Protein AF-A0A7W7RW62-F1 (afdb_monomer_lite)

Foldseek 3Di:
DDDDDPPDDDPDDPVVVLVVCLQADPVLDAPVRLVVVLVVLCVVPVPVSVVDDRDNSNHVPPDHHDYDQAEADPDADEQEAEDAADPCHNVNSVVVCVRHNHAYAYADDHDDPQQCVDPVSVVQVVCCVVPVDHDNYDPGDDDDDD

Organism: NCBI:txid47479

Secondary structure (DSSP, 8-state):
-PPPPTTPPPS--HHHHHHHHHHH-TT---HHHHHHHHHHHHHH-HHHHHHSPP--TT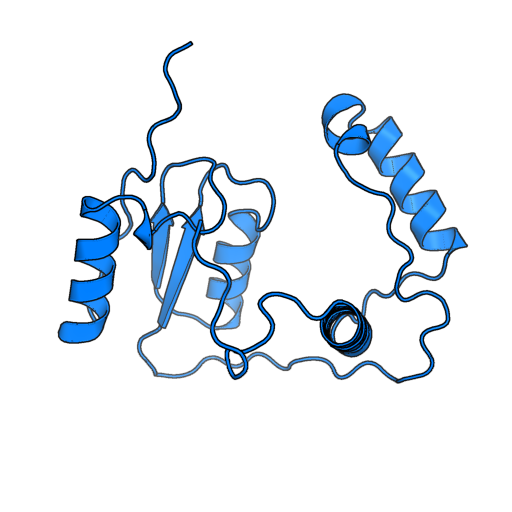TT--SPP--------SS--EEEEESS-SSS-HHHHHHHHHHH--EEEEE-SS-TT-TTTSHHHHHHHHHHHHHS---SEE--SPPPP-

pLDDT: mean 89.99, std 7.13, range [57.28, 97.75]

Radius of gyration: 18.91 Å; chains: 1; bounding box: 39×41×48 Å

InterPro domains:
  IPR013595 Peptidase S33 tripeptidyl aminopeptidase-like, C-terminal [PF08386] (55-136)

Sequence (146 aa):
MKPPPPDAPERFNATTGQAVFCNEDPSRLGFSAAWATYQRRLERNPVTGRASRFSAQCAGWPLPVQEIRLHRTGGSLVLSGHRYESISLYAWTTQMRSAVGGTVFTVNDDMHGSVLREPSCAAKLVSYFTTGRIDRGCDGVPVPES

Structure (mmCIF, N/CA/C/O backbone):
data_AF-A0A7W7RW62-F1
#
_entry.id   AF-A0A7W7RW62-F1
#
loop_
_atom_site.group_PDB
_atom_site.id
_atom_site.type_symbol
_atom_site.label_atom_id
_atom_site.label_alt_id
_atom_site.label_comp_id
_atom_site.label_asym_id
_atom_site.label_entity_id
_atom_site.label_seq_id
_atom_site.pdbx_PDB_ins_code
_atom_site.Cartn_x
_atom_site.Cartn_y
_atom_site.Cartn_z
_atom_site.occupancy
_atom_site.B_iso_or_equiv
_atom_site.auth_seq_id
_atom_site.auth_comp_id
_atom_site.auth_asym_id
_atom_site.auth_atom_id
_atom_site.pdbx_PDB_model_num
ATOM 1 N N . MET A 1 1 ? 9.820 25.021 10.728 1.00 57.28 1 MET A N 1
ATOM 2 C CA . MET A 1 1 ? 9.997 23.600 11.115 1.00 57.28 1 MET A CA 1
ATOM 3 C C . MET A 1 1 ? 11.324 23.473 11.854 1.00 57.28 1 MET A C 1
ATOM 5 O O . MET A 1 1 ? 12.299 24.028 11.369 1.00 57.28 1 MET A O 1
ATOM 9 N N . LYS A 1 2 ? 11.365 22.816 13.020 1.00 67.75 2 LYS A N 1
ATOM 10 C CA . LYS A 1 2 ? 12.616 22.562 13.759 1.00 67.75 2 LYS A CA 1
ATOM 11 C C . LYS A 1 2 ? 13.408 21.453 13.040 1.00 67.75 2 LYS A C 1
ATOM 13 O O . LYS A 1 2 ? 12.769 20.473 12.644 1.00 67.75 2 LYS A O 1
ATOM 18 N N . PRO A 1 3 ? 14.733 21.582 12.839 1.00 77.88 3 PRO A N 1
ATOM 19 C CA . PRO A 1 3 ? 15.531 20.491 12.290 1.00 77.88 3 PRO A CA 1
ATOM 20 C C . PRO A 1 3 ? 15.453 19.263 13.215 1.00 77.88 3 PRO A C 1
ATOM 22 O O . PRO A 1 3 ? 15.327 19.430 14.435 1.00 77.88 3 PRO A O 1
ATOM 25 N N . PRO A 1 4 ? 15.458 18.040 12.657 1.00 79.94 4 PRO A N 1
ATOM 26 C CA . PRO A 1 4 ? 15.420 16.826 13.462 1.00 79.94 4 PRO A CA 1
ATOM 27 C C . PRO A 1 4 ? 16.662 16.721 14.372 1.00 79.94 4 PRO A C 1
ATOM 29 O O . PRO A 1 4 ? 17.710 17.273 14.028 1.00 79.94 4 PRO A O 1
ATOM 32 N N . PRO A 1 5 ? 16.553 16.044 15.532 1.00 89.69 5 PRO A N 1
ATOM 33 C CA . PRO A 1 5 ? 17.700 15.716 16.380 1.00 89.69 5 PRO A CA 1
ATOM 34 C C . PRO A 1 5 ? 18.830 15.015 15.599 1.00 89.69 5 PRO A C 1
ATOM 36 O O . PRO A 1 5 ? 18.520 14.272 14.665 1.00 89.69 5 PRO A O 1
ATOM 39 N N . PRO A 1 6 ? 20.113 15.210 15.964 1.00 84.31 6 PRO A N 1
ATOM 40 C CA . PRO A 1 6 ? 21.250 14.586 15.272 1.00 84.31 6 PRO A CA 1
ATOM 41 C C . PRO A 1 6 ? 21.218 13.050 15.221 1.00 84.31 6 PRO A C 1
ATOM 43 O O . PRO A 1 6 ? 21.807 12.456 14.327 1.00 84.31 6 PRO A O 1
ATOM 46 N N . ASP A 1 7 ? 20.539 12.419 16.175 1.00 87.94 7 ASP A N 1
ATOM 47 C CA . ASP A 1 7 ? 20.365 10.974 16.342 1.00 87.94 7 A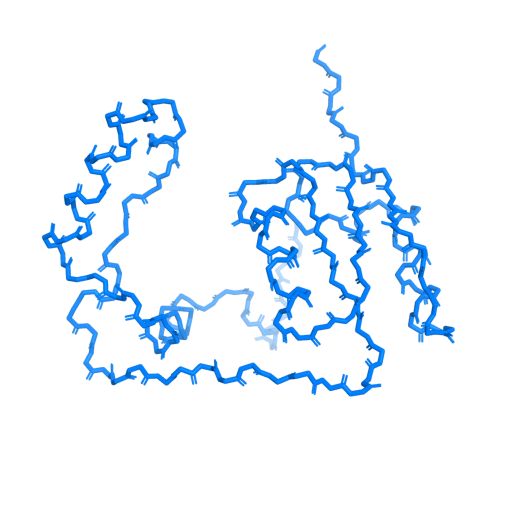SP A CA 1
ATOM 48 C C . ASP A 1 7 ? 18.994 10.469 15.865 1.00 87.94 7 ASP A C 1
ATOM 50 O O . ASP A 1 7 ? 18.660 9.294 16.031 1.00 87.94 7 ASP A O 1
ATOM 54 N N . ALA A 1 8 ? 18.173 11.342 15.276 1.00 85.44 8 ALA A N 1
ATOM 55 C CA . ALA A 1 8 ? 16.886 10.929 14.750 1.00 85.44 8 ALA A CA 1
ATOM 56 C C . ALA A 1 8 ? 17.080 9.951 13.579 1.00 85.44 8 ALA A C 1
ATOM 58 O O . ALA A 1 8 ? 17.911 10.204 12.702 1.00 85.44 8 ALA A O 1
ATOM 59 N N . PRO A 1 9 ? 16.289 8.866 13.510 1.00 82.38 9 PRO A N 1
ATOM 60 C CA . PRO A 1 9 ? 16.358 7.946 12.388 1.00 82.38 9 PRO A CA 1
ATOM 61 C C . PRO A 1 9 ? 16.061 8.674 11.074 1.00 82.38 9 PRO A C 1
ATOM 63 O O . PRO A 1 9 ? 15.217 9.578 11.010 1.00 82.38 9 PRO A O 1
ATOM 66 N N . GLU A 1 10 ? 16.746 8.253 10.012 1.00 84.81 10 GLU A N 1
ATOM 67 C CA . GLU A 1 10 ? 16.480 8.740 8.664 1.00 84.81 10 GLU A CA 1
ATOM 68 C C . GLU A 1 10 ? 15.002 8.530 8.321 1.00 84.81 10 GLU A C 1
ATOM 70 O O . GLU A 1 10 ? 14.466 7.428 8.430 1.00 84.81 10 GLU A O 1
ATOM 75 N N . ARG A 1 11 ? 14.326 9.594 7.874 1.00 80.94 11 ARG A N 1
ATOM 76 C CA . ARG A 1 11 ? 12.921 9.492 7.448 1.00 80.94 11 ARG A CA 1
ATOM 77 C C . ARG A 1 11 ? 12.757 8.687 6.161 1.00 80.94 11 ARG A C 1
ATOM 79 O O . ARG A 1 11 ? 11.684 8.147 5.917 1.00 80.94 11 ARG A O 1
ATOM 86 N N . PHE A 1 12 ? 13.788 8.667 5.321 1.00 84.88 12 PHE A N 1
ATOM 87 C CA . PHE A 1 12 ? 13.787 7.972 4.044 1.00 84.88 12 PHE A CA 1
ATOM 88 C C . PHE A 1 12 ? 15.211 7.586 3.654 1.00 84.88 12 PHE A C 1
ATOM 90 O O . PHE A 1 12 ? 16.081 8.451 3.580 1.00 84.88 12 PHE A O 1
ATOM 97 N N . ASN A 1 13 ? 15.415 6.306 3.347 1.00 89.44 13 ASN A N 1
ATOM 98 C CA . ASN A 1 13 ? 16.671 5.779 2.831 1.00 89.44 13 ASN A CA 1
ATOM 99 C C . ASN A 1 13 ? 16.416 5.143 1.459 1.00 89.44 13 ASN A C 1
ATOM 101 O O . ASN A 1 13 ? 15.865 4.044 1.359 1.00 89.44 13 ASN A O 1
ATOM 105 N N . ALA A 1 14 ? 16.788 5.861 0.397 1.00 89.06 14 ALA A N 1
ATOM 106 C CA . ALA A 1 14 ? 16.531 5.443 -0.981 1.00 89.06 14 ALA A CA 1
ATOM 107 C C . ALA A 1 14 ? 17.208 4.105 -1.320 1.00 89.06 14 ALA A C 1
ATOM 109 O O . ALA A 1 14 ? 16.610 3.265 -1.990 1.00 89.06 14 ALA A O 1
ATOM 110 N N . THR A 1 15 ? 18.429 3.901 -0.821 1.00 90.62 15 THR A N 1
ATOM 111 C CA . THR A 1 15 ? 19.224 2.691 -1.055 1.00 90.62 15 THR A CA 1
ATOM 112 C C . THR A 1 15 ? 18.548 1.470 -0.447 1.00 90.62 15 THR A C 1
ATOM 114 O O . THR A 1 15 ? 18.332 0.476 -1.139 1.00 90.62 15 THR A O 1
ATOM 117 N N . THR A 1 16 ? 18.149 1.554 0.824 1.00 91.44 16 THR A N 1
ATOM 118 C CA . THR A 1 16 ? 17.412 0.479 1.498 1.00 91.44 16 THR A CA 1
ATOM 119 C C . THR A 1 16 ? 16.070 0.230 0.819 1.00 91.44 16 THR A C 1
ATOM 121 O O . THR A 1 16 ? 15.718 -0.920 0.576 1.00 91.44 16 THR A O 1
ATOM 124 N N . GLY A 1 17 ? 15.343 1.290 0.448 1.00 91.19 17 GLY A N 1
ATOM 125 C CA . GLY A 1 17 ? 14.065 1.169 -0.255 1.00 91.19 17 GLY A CA 1
ATOM 126 C C . GLY A 1 17 ? 14.185 0.422 -1.586 1.00 91.19 17 GLY A C 1
ATOM 127 O O . GLY A 1 17 ? 13.408 -0.495 -1.843 1.00 91.19 17 GLY A O 1
ATOM 128 N N . GLN A 1 18 ? 15.185 0.760 -2.408 1.00 92.06 18 GLN A N 1
ATOM 129 C CA . GLN A 1 18 ? 15.454 0.046 -3.659 1.00 92.06 18 GLN A CA 1
ATOM 130 C C . GLN A 1 18 ? 15.846 -1.410 -3.395 1.00 92.06 18 GLN A C 1
ATOM 132 O O . GLN A 1 18 ? 15.327 -2.305 -4.058 1.00 92.06 18 GLN A O 1
ATOM 137 N N . ALA A 1 19 ? 16.728 -1.654 -2.423 1.00 92.88 19 ALA A N 1
ATOM 138 C CA . ALA A 1 19 ? 17.187 -2.999 -2.100 1.00 92.88 19 ALA A CA 1
ATOM 139 C C . ALA A 1 19 ? 16.043 -3.914 -1.645 1.00 92.88 19 ALA A C 1
ATOM 141 O O . ALA A 1 19 ? 15.919 -5.019 -2.164 1.00 92.88 19 ALA A O 1
ATOM 142 N N . VAL A 1 20 ? 15.180 -3.448 -0.735 1.00 91.81 20 VAL A N 1
ATOM 143 C CA . VAL A 1 20 ? 13.993 -4.196 -0.284 1.00 91.81 20 VAL A CA 1
ATOM 144 C C . VAL A 1 20 ? 13.064 -4.469 -1.462 1.00 91.81 20 VAL A C 1
ATOM 146 O O . VAL A 1 20 ? 12.740 -5.621 -1.733 1.00 91.81 20 VAL A O 1
ATOM 149 N N . PHE A 1 21 ? 12.720 -3.437 -2.240 1.00 90.88 21 PHE A N 1
ATOM 150 C CA . PHE A 1 21 ? 11.813 -3.593 -3.376 1.00 90.88 21 PHE A CA 1
ATOM 151 C C . PHE A 1 21 ? 12.338 -4.611 -4.402 1.00 90.88 21 PHE A C 1
ATOM 153 O O . PHE A 1 21 ? 11.601 -5.481 -4.859 1.00 90.88 21 PHE A O 1
ATOM 160 N N . CYS A 1 22 ? 13.626 -4.542 -4.746 1.00 92.94 22 CYS A N 1
ATOM 161 C CA . CYS A 1 22 ? 14.228 -5.447 -5.722 1.00 92.94 22 CYS A CA 1
ATOM 162 C C . CYS A 1 22 ? 14.527 -6.847 -5.172 1.00 92.94 22 CYS A C 1
ATOM 164 O O . CYS A 1 22 ? 14.671 -7.783 -5.957 1.00 92.94 22 CYS A O 1
ATOM 166 N N . ASN A 1 23 ? 14.614 -7.020 -3.857 1.00 94.06 23 ASN A N 1
ATOM 167 C CA . ASN A 1 23 ? 14.775 -8.339 -3.258 1.00 94.06 23 ASN A CA 1
ATOM 168 C C . ASN A 1 23 ? 13.431 -9.040 -3.022 1.00 94.06 23 ASN A C 1
ATOM 170 O O . ASN A 1 23 ? 13.431 -10.256 -2.906 1.00 94.06 23 ASN A O 1
ATOM 174 N N . GLU A 1 24 ? 12.299 -8.337 -2.989 1.00 91.44 24 GLU A N 1
ATOM 175 C CA . GLU A 1 24 ? 10.997 -8.942 -2.655 1.00 91.44 24 GLU A CA 1
ATOM 176 C C . GLU A 1 24 ? 10.035 -9.075 -3.847 1.00 91.44 24 GLU A C 1
ATOM 178 O O . GLU A 1 24 ? 9.090 -9.858 -3.773 1.00 91.44 24 GLU A O 1
ATOM 183 N N . ASP A 1 25 ? 10.256 -8.356 -4.954 1.00 87.75 25 ASP A N 1
ATOM 184 C CA . ASP A 1 25 ? 9.372 -8.393 -6.129 1.00 87.75 25 ASP A CA 1
ATOM 185 C C . ASP A 1 25 ? 9.755 -9.517 -7.122 1.00 87.75 25 ASP A C 1
ATOM 187 O O . ASP A 1 25 ? 10.733 -9.383 -7.868 1.00 87.75 25 ASP A O 1
ATOM 191 N N . PRO A 1 26 ? 8.991 -10.622 -7.227 1.00 84.12 26 PRO A N 1
ATOM 192 C CA . PRO A 1 26 ? 9.292 -11.687 -8.186 1.00 84.12 26 PRO A CA 1
ATOM 193 C C . PRO A 1 26 ? 9.031 -11.278 -9.644 1.00 84.12 26 PRO A C 1
ATOM 195 O O . PRO A 1 26 ? 9.545 -11.917 -10.560 1.00 84.12 26 PRO A O 1
ATOM 198 N N . SER A 1 27 ? 8.262 -10.212 -9.890 1.00 81.94 27 SER A N 1
ATOM 199 C CA . SER A 1 27 ? 7.884 -9.777 -11.239 1.00 81.94 27 SER A CA 1
ATOM 200 C C . SER A 1 27 ? 8.969 -8.982 -11.970 1.00 81.94 27 SER A C 1
ATOM 202 O O . SER A 1 27 ? 8.812 -8.747 -13.170 1.00 81.94 27 SER A O 1
ATOM 204 N N . ARG A 1 28 ? 10.045 -8.581 -11.265 1.00 78.19 28 ARG A N 1
ATOM 205 C CA . ARG A 1 28 ? 11.182 -7.753 -11.724 1.00 78.19 28 ARG A CA 1
ATOM 206 C C . ARG A 1 28 ? 11.413 -7.794 -13.229 1.00 78.19 28 ARG A C 1
ATOM 208 O O . ARG A 1 28 ? 12.160 -8.613 -13.766 1.00 78.19 28 ARG A O 1
ATOM 215 N N . LEU A 1 29 ? 10.794 -6.840 -13.910 1.00 80.88 29 LEU A N 1
ATOM 216 C CA . LEU A 1 29 ? 10.942 -6.715 -15.345 1.00 80.88 29 LEU A CA 1
ATOM 217 C C . LEU A 1 29 ? 12.341 -6.184 -15.671 1.00 80.88 29 LEU A C 1
ATOM 219 O O . LEU A 1 29 ? 12.799 -5.191 -15.103 1.00 80.88 29 LEU A O 1
ATOM 223 N N . GLY A 1 30 ? 12.992 -6.805 -16.654 1.00 88.00 30 GLY A N 1
ATOM 224 C CA . GLY A 1 30 ? 14.104 -6.166 -17.351 1.00 88.00 30 GLY A CA 1
ATOM 225 C C . GLY A 1 30 ? 13.636 -4.895 -18.072 1.00 88.00 30 GLY A C 1
ATOM 226 O O . GLY A 1 30 ? 12.444 -4.731 -18.352 1.00 88.00 30 GLY A O 1
ATOM 227 N N . PHE A 1 31 ? 14.578 -4.011 -18.415 1.00 91.12 31 PHE A N 1
ATOM 228 C CA . PHE A 1 31 ? 14.278 -2.693 -18.990 1.00 91.12 31 PHE A CA 1
ATOM 229 C C . PHE A 1 31 ? 13.295 -2.756 -20.171 1.00 91.12 31 PHE A C 1
ATOM 231 O O . PHE A 1 31 ? 12.268 -2.080 -20.150 1.00 91.12 31 PHE A O 1
ATOM 238 N N . SER A 1 32 ? 13.556 -3.607 -21.168 1.00 92.50 32 SER A N 1
ATOM 239 C CA . SER A 1 32 ? 12.722 -3.700 -22.376 1.00 92.50 32 SER A CA 1
ATOM 240 C C . SER A 1 32 ? 11.277 -4.109 -22.068 1.00 92.50 32 SER A C 1
ATOM 242 O O . SER A 1 32 ? 10.334 -3.553 -22.631 1.00 92.50 32 SER A O 1
ATOM 244 N N . ALA A 1 33 ? 11.083 -5.048 -21.138 1.00 91.56 33 ALA A N 1
ATOM 245 C CA . ALA A 1 33 ? 9.753 -5.500 -20.733 1.00 91.56 33 ALA A CA 1
ATOM 246 C C . ALA A 1 33 ? 9.016 -4.439 -19.897 1.00 91.56 33 ALA A C 1
ATOM 248 O O . ALA A 1 33 ? 7.807 -4.240 -20.070 1.00 91.56 33 ALA A O 1
ATOM 249 N N . ALA A 1 34 ? 9.742 -3.725 -19.031 1.00 91.25 34 ALA A N 1
ATOM 250 C CA . ALA A 1 34 ? 9.210 -2.595 -18.278 1.00 91.25 34 ALA A CA 1
ATOM 251 C C . ALA A 1 34 ? 8.760 -1.469 -19.222 1.00 91.25 34 ALA A C 1
ATOM 253 O O . ALA A 1 34 ? 7.647 -0.957 -19.086 1.00 91.25 34 ALA A O 1
ATOM 254 N N . TRP A 1 35 ? 9.584 -1.132 -20.219 1.00 92.56 35 TRP A N 1
ATOM 255 C CA . TRP A 1 35 ? 9.289 -0.085 -21.197 1.00 92.56 35 TRP A CA 1
ATOM 256 C C . TRP A 1 35 ? 8.048 -0.418 -22.027 1.00 92.56 35 TRP A C 1
ATOM 258 O O . TRP A 1 35 ? 7.110 0.375 -22.091 1.00 92.56 35 TRP A O 1
ATOM 268 N N . ALA A 1 36 ? 7.974 -1.639 -22.564 1.00 93.06 36 ALA A N 1
ATOM 269 C CA . ALA A 1 36 ? 6.804 -2.090 -23.313 1.00 93.06 36 ALA A CA 1
ATOM 270 C C . ALA A 1 36 ? 5.524 -2.086 -22.452 1.00 93.06 36 ALA A C 1
ATOM 272 O O . ALA A 1 36 ? 4.438 -1.759 -22.931 1.00 93.06 36 ALA A O 1
ATOM 273 N N . THR A 1 37 ? 5.630 -2.426 -21.162 1.00 89.88 37 THR A N 1
ATOM 274 C CA . THR A 1 37 ? 4.495 -2.370 -20.224 1.00 89.88 37 THR A CA 1
ATOM 275 C C . THR A 1 37 ? 4.041 -0.939 -19.971 1.00 89.88 37 THR A C 1
ATOM 277 O O . THR A 1 37 ? 2.838 -0.677 -19.937 1.00 89.88 37 THR A O 1
ATOM 280 N N . TYR A 1 38 ? 4.983 -0.010 -19.827 1.00 89.81 38 TYR A N 1
ATOM 281 C CA . TYR A 1 38 ? 4.687 1.406 -19.665 1.00 89.81 38 TYR A CA 1
ATOM 282 C C . TYR A 1 38 ? 3.973 1.989 -20.890 1.00 89.81 38 TYR A C 1
ATOM 284 O O . TYR A 1 38 ? 2.917 2.602 -20.733 1.00 89.81 38 TYR A O 1
ATOM 292 N N . GLN A 1 39 ? 4.461 1.710 -22.102 1.00 93.00 39 GLN A N 1
ATOM 293 C CA . GLN A 1 39 ? 3.812 2.154 -23.343 1.00 93.00 39 GLN A CA 1
ATOM 294 C C . GLN A 1 39 ? 2.366 1.643 -23.449 1.00 93.00 39 GLN A C 1
ATOM 296 O O . GLN A 1 39 ? 1.447 2.437 -23.641 1.00 93.00 39 GLN A O 1
ATOM 301 N N . ARG A 1 40 ? 2.127 0.351 -23.180 1.00 91.88 40 ARG A N 1
ATOM 302 C CA . ARG A 1 40 ? 0.760 -0.208 -23.161 1.00 91.88 40 ARG A CA 1
ATOM 303 C C . ARG A 1 40 ? -0.153 0.460 -22.129 1.00 91.88 40 ARG A C 1
ATOM 305 O O . ARG A 1 40 ? -1.358 0.563 -22.352 1.00 91.88 40 ARG A O 1
ATOM 312 N N . ARG A 1 41 ? 0.380 0.883 -20.975 1.00 88.62 41 ARG A N 1
ATOM 313 C CA . ARG A 1 41 ? -0.403 1.604 -19.953 1.00 88.62 41 ARG A CA 1
ATOM 314 C C . ARG A 1 41 ? -0.788 3.001 -20.426 1.00 88.62 41 ARG A C 1
ATOM 316 O O . ARG A 1 41 ? -1.932 3.388 -20.208 1.00 88.62 41 ARG A O 1
ATOM 323 N N . LEU A 1 42 ? 0.130 3.714 -21.082 1.00 91.12 42 LEU A N 1
ATOM 324 C CA . LEU A 1 42 ? -0.141 5.028 -21.671 1.00 91.12 42 LEU A CA 1
ATOM 325 C C . LEU A 1 42 ? -1.232 4.962 -22.743 1.00 91.12 42 LEU A C 1
ATOM 327 O O . LEU A 1 42 ? -2.112 5.815 -22.757 1.00 91.12 42 LEU A O 1
ATOM 331 N N . GLU A 1 43 ? -1.205 3.940 -23.599 1.00 92.62 43 GLU A N 1
ATOM 332 C CA . GLU A 1 43 ? -2.217 3.740 -24.645 1.00 92.62 43 GLU A CA 1
ATOM 333 C C . GLU A 1 43 ? -3.601 3.443 -24.060 1.00 92.62 43 GLU A C 1
ATOM 335 O O . GLU A 1 43 ? -4.599 4.016 -24.486 1.00 92.62 43 GLU A O 1
ATOM 340 N N . ARG A 1 44 ? -3.671 2.557 -23.059 1.00 93.38 44 ARG A N 1
ATOM 341 C CA . ARG A 1 44 ? -4.948 2.129 -22.464 1.00 93.38 44 ARG A CA 1
ATOM 342 C C . ARG A 1 44 ? -5.549 3.159 -21.515 1.00 93.38 44 ARG A C 1
ATOM 344 O O . ARG A 1 44 ? -6.760 3.186 -21.343 1.00 93.38 44 ARG A O 1
ATOM 351 N N . ASN A 1 45 ? -4.709 3.962 -20.868 1.00 89.00 45 ASN A N 1
ATOM 352 C CA . ASN A 1 45 ? -5.123 4.913 -19.845 1.00 89.00 45 ASN A CA 1
ATOM 353 C C . ASN A 1 45 ? -4.362 6.234 -20.028 1.00 89.00 45 ASN A C 1
ATOM 355 O O . ASN A 1 45 ? -3.424 6.511 -19.283 1.00 89.00 45 ASN A O 1
ATOM 359 N N . PRO A 1 46 ? -4.728 7.078 -21.002 1.00 80.81 46 PRO A N 1
ATOM 360 C CA . PRO A 1 46 ? -3.921 8.247 -21.355 1.00 80.81 46 PRO A CA 1
ATOM 361 C C . PRO A 1 46 ? -3.780 9.268 -20.216 1.00 80.81 46 PRO A C 1
ATOM 363 O O . PRO A 1 46 ? -2.743 9.919 -20.110 1.00 80.81 46 PRO A O 1
ATOM 366 N N . VAL A 1 47 ? -4.780 9.384 -19.334 1.00 81.94 47 VAL A N 1
ATOM 367 C CA . VAL A 1 47 ? -4.742 10.299 -18.179 1.00 81.94 47 VAL A CA 1
ATOM 368 C C . VAL A 1 47 ? -3.946 9.689 -17.017 1.00 81.94 47 VAL A C 1
ATOM 370 O O . VAL A 1 47 ? -2.916 10.227 -16.616 1.00 81.94 47 VAL A O 1
ATOM 373 N N . THR A 1 48 ? -4.360 8.530 -16.500 1.00 78.69 48 THR A N 1
ATOM 374 C CA . THR A 1 48 ? -3.730 7.911 -15.315 1.00 78.69 48 THR A CA 1
ATOM 375 C C . THR A 1 48 ? -2.406 7.204 -15.624 1.00 78.69 48 THR A C 1
ATOM 377 O O . THR A 1 48 ? -1.527 7.106 -14.767 1.00 78.69 48 THR A O 1
ATOM 380 N N . GLY A 1 49 ? -2.201 6.766 -16.865 1.00 77.94 49 GLY A N 1
ATOM 381 C CA . GLY A 1 49 ? -0.943 6.198 -17.344 1.00 77.94 49 GLY A CA 1
ATOM 382 C C . GLY A 1 49 ? 0.181 7.231 -17.403 1.00 77.94 49 GLY A C 1
ATOM 383 O O . GLY A 1 49 ? 1.315 6.890 -17.087 1.00 77.94 49 GLY A O 1
ATOM 384 N N . ARG A 1 50 ? -0.122 8.496 -17.738 1.00 75.62 50 ARG A N 1
ATOM 385 C CA . ARG A 1 50 ? 0.852 9.604 -17.681 1.00 75.62 50 ARG A CA 1
ATOM 386 C C . ARG A 1 50 ? 1.195 10.000 -16.247 1.00 75.62 50 ARG A C 1
ATOM 388 O O . ARG A 1 50 ? 2.333 10.367 -15.979 1.00 75.62 50 ARG A O 1
ATOM 395 N N . ALA A 1 51 ? 0.224 9.906 -15.339 1.00 74.44 51 ALA A N 1
ATOM 396 C CA . ALA A 1 51 ? 0.451 10.114 -13.910 1.00 74.44 51 ALA A CA 1
ATOM 397 C C . ALA A 1 51 ? 1.302 8.990 -13.283 1.00 74.44 51 ALA A C 1
ATOM 399 O O . ALA A 1 51 ? 2.010 9.212 -12.301 1.00 74.44 51 ALA A O 1
ATOM 400 N N . SER A 1 52 ? 1.273 7.789 -13.870 1.00 71.94 52 SER A N 1
ATOM 401 C CA . SER A 1 52 ? 2.111 6.664 -13.458 1.00 71.94 52 SER A CA 1
ATOM 402 C C . SER A 1 52 ? 3.550 6.851 -13.944 1.00 71.94 52 SER A C 1
ATOM 404 O O . SER A 1 52 ? 3.802 7.037 -15.134 1.00 71.94 52 SER A O 1
ATOM 406 N N . ARG A 1 53 ? 4.528 6.755 -13.040 1.00 77.94 53 ARG A N 1
ATOM 407 C CA . ARG A 1 53 ? 5.949 6.831 -13.411 1.00 77.94 53 ARG A CA 1
ATOM 408 C C .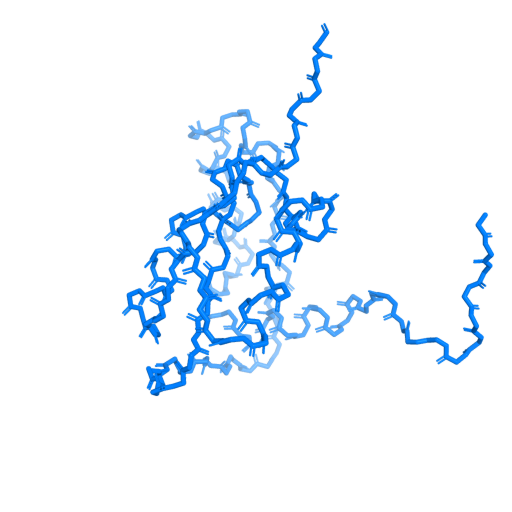 ARG A 1 53 ? 6.403 5.525 -14.067 1.00 77.94 53 ARG A C 1
ATOM 410 O O . ARG A 1 53 ? 6.083 4.439 -13.583 1.00 77.94 53 ARG A O 1
ATOM 417 N N . PHE A 1 54 ? 7.180 5.627 -15.145 1.00 85.94 54 PHE A N 1
ATOM 418 C CA . PHE A 1 54 ? 7.963 4.495 -15.639 1.00 85.94 54 PHE A CA 1
ATOM 419 C C . PHE A 1 54 ? 8.945 4.050 -14.547 1.00 85.94 54 PHE A C 1
ATOM 421 O O . PHE A 1 54 ? 9.612 4.888 -13.941 1.00 85.94 54 PHE A O 1
ATOM 428 N N . SER A 1 55 ? 9.040 2.742 -14.303 1.00 83.75 55 SER A N 1
ATOM 429 C CA . SER A 1 55 ? 10.034 2.173 -13.396 1.00 83.75 55 SER A CA 1
ATOM 430 C C . SER A 1 55 ? 10.661 0.928 -14.008 1.00 83.75 55 SER A C 1
ATOM 432 O O . SER A 1 55 ? 9.964 -0.002 -14.410 1.00 83.75 55 SER A O 1
ATOM 434 N N . ALA A 1 56 ? 11.990 0.930 -14.047 1.00 89.56 56 ALA A N 1
ATOM 435 C CA . ALA A 1 56 ? 12.841 -0.224 -14.317 1.00 89.56 56 ALA A CA 1
ATOM 436 C C . ALA A 1 56 ? 13.941 -0.326 -13.243 1.00 89.56 56 ALA A C 1
ATOM 438 O O . ALA A 1 56 ? 15.047 -0.780 -13.515 1.00 89.56 56 ALA A O 1
ATOM 439 N N . GLN A 1 57 ? 13.648 0.134 -12.019 1.00 88.69 57 GLN A N 1
ATOM 440 C CA . GLN A 1 57 ? 14.637 0.336 -10.949 1.00 88.69 57 GLN A CA 1
ATOM 441 C C . GLN A 1 57 ? 15.366 -0.939 -10.494 1.00 88.69 57 GLN A C 1
ATOM 443 O O . GLN A 1 57 ? 16.416 -0.852 -9.865 1.00 88.69 57 GLN A O 1
ATOM 448 N N . CYS A 1 58 ? 14.820 -2.112 -10.817 1.00 92.19 58 CYS A N 1
ATOM 449 C CA . CYS A 1 58 ? 15.412 -3.409 -10.497 1.00 92.19 58 CYS A CA 1
ATOM 450 C C . CYS A 1 58 ? 16.041 -4.115 -11.705 1.00 92.19 58 CYS A C 1
ATOM 452 O O . CYS A 1 58 ? 16.515 -5.244 -11.573 1.00 92.19 58 CYS A O 1
ATOM 454 N N . ALA A 1 59 ? 16.044 -3.490 -12.887 1.00 91.56 59 ALA A N 1
ATOM 455 C CA . ALA A 1 59 ? 16.695 -4.062 -14.056 1.00 91.56 59 ALA A CA 1
ATOM 456 C C . ALA A 1 59 ? 18.207 -4.173 -13.799 1.00 91.56 59 ALA A C 1
ATOM 458 O O . ALA A 1 59 ? 18.864 -3.182 -13.493 1.00 91.56 59 ALA A O 1
ATOM 459 N N . GLY A 1 60 ? 18.748 -5.388 -13.910 1.00 89.62 60 GLY A N 1
ATOM 460 C CA . GLY A 1 60 ? 20.159 -5.663 -13.621 1.00 89.62 60 GLY A CA 1
ATOM 461 C C . GLY A 1 60 ? 20.500 -5.770 -12.130 1.00 89.62 60 GLY A C 1
ATOM 462 O O . GLY A 1 60 ? 21.679 -5.851 -11.798 1.00 89.62 60 GLY A O 1
ATOM 463 N N . TRP A 1 61 ? 19.505 -5.787 -11.231 1.00 92.50 61 TRP A N 1
ATOM 464 C CA . TRP A 1 61 ? 19.752 -5.991 -9.803 1.00 92.50 61 TRP A CA 1
ATOM 465 C C . TRP A 1 61 ? 20.424 -7.356 -9.559 1.00 92.50 61 TRP A C 1
ATOM 467 O O . TRP A 1 61 ? 19.876 -8.375 -9.988 1.00 92.50 61 TRP A O 1
ATOM 477 N N . PRO A 1 62 ? 21.593 -7.405 -8.891 1.00 91.44 62 PRO A N 1
ATOM 478 C CA . PRO A 1 62 ? 22.441 -8.598 -8.888 1.00 91.44 62 PRO A CA 1
ATOM 479 C C . PRO A 1 62 ? 22.003 -9.664 -7.879 1.00 91.44 62 PRO A C 1
ATOM 481 O O . PRO A 1 62 ? 22.449 -10.806 -7.966 1.00 91.44 62 PRO A O 1
ATOM 484 N N . LEU A 1 63 ? 21.161 -9.305 -6.905 1.00 92.12 63 LEU A N 1
ATOM 485 C CA . LEU A 1 63 ? 20.729 -10.225 -5.858 1.00 92.12 63 LEU A CA 1
ATOM 486 C C . LEU A 1 63 ? 19.463 -11.001 -6.272 1.00 92.12 63 LEU A C 1
ATOM 488 O O . LEU A 1 63 ? 18.600 -10.471 -6.991 1.00 92.12 63 LEU A O 1
ATOM 492 N N . PRO A 1 64 ? 19.333 -12.266 -5.833 1.00 89.81 64 PRO A N 1
ATOM 493 C CA . PRO A 1 64 ? 18.130 -13.052 -6.069 1.00 89.81 64 PRO A CA 1
ATOM 494 C C . PRO A 1 64 ? 16.946 -12.488 -5.277 1.00 89.81 64 PRO A C 1
ATOM 496 O O . PRO A 1 64 ? 17.124 -11.893 -4.215 1.00 89.81 64 PRO A O 1
ATOM 499 N N . VAL A 1 65 ? 15.731 -12.726 -5.778 1.00 92.62 65 VAL A N 1
ATOM 500 C CA . VAL A 1 65 ? 14.517 -12.439 -5.004 1.00 92.62 65 VAL A CA 1
ATOM 501 C C . VAL A 1 65 ? 14.359 -13.452 -3.887 1.00 92.62 65 VAL A C 1
ATOM 503 O O . VAL A 1 65 ? 14.620 -14.642 -4.057 1.00 92.62 65 VAL A O 1
ATOM 506 N N . GLN A 1 66 ? 13.877 -12.950 -2.765 1.00 91.75 66 GLN A N 1
ATOM 507 C CA . GLN A 1 66 ? 13.410 -13.685 -1.614 1.00 91.75 66 GLN A CA 1
ATOM 508 C C . GLN A 1 66 ? 11.899 -13.480 -1.523 1.00 91.75 66 GLN A C 1
ATOM 510 O O . GLN A 1 66 ? 11.419 -12.467 -1.022 1.00 91.75 66 GLN A O 1
ATOM 515 N N . GLU A 1 67 ? 11.136 -14.432 -2.055 1.00 88.44 67 GLU A N 1
ATOM 516 C CA . GLU A 1 67 ? 9.677 -14.341 -2.020 1.00 88.44 67 GLU A CA 1
ATOM 517 C C . GLU A 1 67 ? 9.152 -14.485 -0.590 1.00 88.44 67 GLU A C 1
ATOM 519 O O . GLU A 1 67 ? 9.473 -15.441 0.125 1.00 88.44 67 GLU A O 1
ATOM 524 N N . ILE A 1 68 ? 8.275 -13.562 -0.197 1.00 86.06 68 ILE A N 1
ATOM 525 C CA . ILE A 1 68 ? 7.573 -13.639 1.079 1.00 86.06 68 ILE A CA 1
ATOM 526 C C . ILE A 1 68 ? 6.473 -14.694 0.970 1.00 86.06 68 ILE A C 1
ATOM 528 O O . ILE A 1 68 ? 5.527 -14.567 0.190 1.00 86.06 68 ILE A O 1
ATOM 532 N N . ARG A 1 69 ? 6.560 -15.727 1.809 1.00 88.31 69 ARG A N 1
ATOM 533 C CA . ARG A 1 69 ? 5.484 -16.709 1.962 1.00 88.31 69 ARG A CA 1
ATOM 534 C C . ARG A 1 69 ? 4.492 -16.226 3.006 1.00 88.31 69 ARG A C 1
ATOM 536 O O . ARG A 1 69 ? 4.795 -16.152 4.195 1.00 88.31 69 ARG A O 1
ATOM 543 N N . LEU A 1 70 ? 3.297 -15.891 2.539 1.00 89.31 70 LEU A N 1
ATOM 544 C CA . LEU A 1 70 ? 2.202 -15.462 3.393 1.00 89.31 70 LEU A CA 1
ATOM 545 C C . LEU A 1 70 ? 1.495 -16.676 3.995 1.00 89.31 70 LEU A C 1
ATOM 547 O O . LEU A 1 70 ? 1.160 -17.634 3.299 1.00 89.31 70 LEU A O 1
ATOM 551 N N . HIS A 1 71 ? 1.223 -16.603 5.293 1.00 88.00 71 HIS A N 1
ATOM 552 C CA . HIS A 1 71 ? 0.499 -17.633 6.021 1.00 88.00 71 HIS A CA 1
ATOM 553 C C . HIS A 1 71 ? -0.587 -16.989 6.873 1.00 88.00 71 HIS A C 1
ATOM 555 O O . HIS A 1 71 ? -0.397 -15.911 7.436 1.00 88.00 71 HIS A O 1
ATOM 561 N N . ARG A 1 72 ? -1.731 -17.667 6.980 1.00 91.25 72 ARG A N 1
ATOM 562 C CA . ARG A 1 72 ? -2.768 -17.270 7.929 1.00 91.25 72 ARG A CA 1
ATOM 563 C C . ARG A 1 72 ? -2.275 -17.537 9.339 1.00 91.25 72 ARG A C 1
ATOM 565 O O . ARG A 1 72 ? -1.804 -18.634 9.634 1.00 91.25 72 ARG A O 1
ATOM 572 N N . THR A 1 73 ? -2.434 -16.551 10.205 1.00 80.94 73 THR A N 1
ATOM 573 C CA . THR A 1 73 ? -2.182 -16.700 11.636 1.00 80.94 73 THR A CA 1
ATOM 574 C C . THR A 1 73 ? -3.517 -16.661 12.380 1.00 80.94 73 THR A C 1
ATOM 576 O O . THR A 1 73 ? -4.502 -16.119 11.883 1.00 80.94 73 THR A O 1
ATOM 579 N N . GLY A 1 74 ? -3.579 -17.266 13.568 1.00 82.38 74 GLY A N 1
ATOM 580 C CA . GLY A 1 74 ? -4.765 -17.191 14.435 1.00 82.38 74 GLY A CA 1
ATOM 581 C C . GLY A 1 74 ? -4.882 -15.871 15.207 1.00 82.38 74 GLY A C 1
ATOM 582 O O . GLY A 1 74 ? -5.767 -15.734 16.046 1.00 82.38 74 GLY A O 1
ATOM 583 N N . GLY A 1 75 ? -3.963 -14.928 14.976 1.00 88.56 75 GLY A N 1
ATOM 584 C CA . GLY A 1 75 ? -3.928 -13.646 15.670 1.00 88.56 75 GLY A CA 1
ATOM 585 C C . GLY A 1 75 ? -5.012 -12.689 15.181 1.00 88.56 75 GLY A C 1
ATOM 586 O O . GLY A 1 75 ? -5.482 -12.778 14.046 1.00 88.56 75 GLY A O 1
ATOM 587 N N . SER A 1 76 ? -5.383 -11.738 16.040 1.00 92.69 76 SER A N 1
ATOM 588 C CA . SER A 1 76 ? -6.237 -10.627 15.623 1.00 92.69 76 SER A CA 1
ATOM 589 C C . SER A 1 76 ? -5.484 -9.769 14.601 1.00 92.69 76 SER A C 1
ATOM 591 O O . SER A 1 76 ? -4.387 -9.282 14.883 1.00 92.69 76 SER A O 1
ATOM 593 N N . LEU A 1 77 ? -6.054 -9.624 13.404 1.00 93.62 77 LEU A N 1
ATOM 594 C CA . LEU A 1 77 ? -5.486 -8.866 12.291 1.00 93.62 77 LEU A CA 1
ATOM 595 C C . LEU A 1 77 ? -6.558 -7.967 11.680 1.00 93.62 77 LEU A C 1
ATOM 597 O O . LEU A 1 77 ? -7.639 -8.432 11.305 1.00 93.62 77 LEU A O 1
ATOM 601 N N . VAL A 1 78 ? -6.210 -6.693 11.511 1.00 95.50 78 VAL A N 1
ATOM 602 C CA . VAL A 1 78 ? -7.014 -5.707 10.790 1.00 95.50 78 VAL A CA 1
ATOM 603 C C . VAL A 1 78 ? -6.237 -5.219 9.580 1.00 95.50 78 VAL A C 1
ATOM 605 O O . VAL A 1 78 ? -5.089 -4.796 9.693 1.00 95.50 78 VAL A O 1
ATOM 608 N N . LEU A 1 79 ? -6.883 -5.275 8.420 1.00 95.56 79 LEU A N 1
ATOM 609 C CA . LEU A 1 79 ? -6.369 -4.777 7.154 1.00 95.56 79 LEU A CA 1
ATOM 610 C C . LEU A 1 79 ? -7.112 -3.485 6.811 1.00 95.56 79 LEU A C 1
ATOM 612 O O . LEU A 1 79 ? -8.287 -3.526 6.439 1.00 95.56 79 LEU A O 1
ATOM 616 N N . SER A 1 80 ? -6.438 -2.344 6.960 1.00 95.94 80 SER A N 1
ATOM 617 C CA . SER A 1 80 ? -6.997 -1.045 6.577 1.00 95.94 80 SER A CA 1
ATOM 618 C C . SER A 1 80 ? -6.881 -0.852 5.069 1.00 95.94 80 SER A C 1
ATOM 620 O O . SER A 1 80 ? -5.783 -0.939 4.522 1.00 95.94 80 SER A O 1
ATOM 622 N N . GLY A 1 81 ? -8.003 -0.606 4.398 1.00 96.69 81 GLY A N 1
ATOM 623 C CA . GLY A 1 81 ? -8.041 -0.295 2.971 1.00 96.69 81 GLY A CA 1
ATOM 624 C C . GLY A 1 81 ? -8.774 1.013 2.729 1.00 96.69 81 GLY A C 1
ATOM 625 O O . GLY A 1 81 ? -9.919 1.162 3.159 1.00 96.69 81 GLY A O 1
ATOM 626 N N . HIS A 1 82 ? -8.130 1.933 2.016 1.00 97.31 82 HIS A N 1
ATOM 627 C CA . HIS A 1 82 ? -8.732 3.196 1.595 1.00 97.31 82 HIS A CA 1
ATOM 628 C C . HIS A 1 82 ? -9.491 2.983 0.286 1.00 97.31 82 HIS A C 1
ATOM 630 O O . HIS A 1 82 ? -8.979 2.373 -0.655 1.00 97.31 82 HIS A O 1
ATOM 636 N N . ARG A 1 83 ? -10.756 3.406 0.242 1.00 95.94 83 ARG A N 1
ATOM 637 C CA . ARG A 1 83 ? -11.685 3.00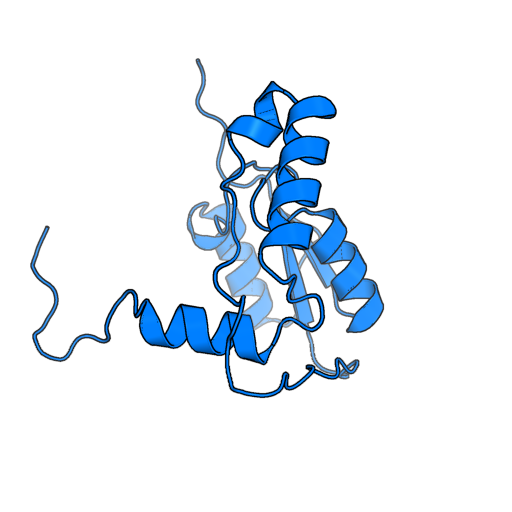9 -0.823 1.00 95.94 83 ARG A CA 1
ATOM 638 C C . ARG A 1 83 ? -11.319 3.599 -2.183 1.00 95.94 83 ARG A C 1
ATOM 640 O O . ARG A 1 83 ? -11.531 2.925 -3.193 1.00 95.94 83 ARG A O 1
ATOM 647 N N . TYR A 1 84 ? -10.786 4.818 -2.205 1.00 94.88 84 TYR A N 1
ATOM 648 C CA . TYR A 1 84 ? -10.543 5.580 -3.431 1.00 94.88 84 TYR A CA 1
ATOM 649 C C . TYR A 1 84 ? -9.074 5.970 -3.634 1.00 94.88 84 TYR A C 1
ATOM 651 O O . TYR A 1 84 ? -8.762 6.700 -4.573 1.00 94.88 84 TYR A O 1
ATOM 659 N N . GLU A 1 85 ? -8.157 5.485 -2.792 1.00 91.44 85 GLU A N 1
ATOM 660 C CA . GLU A 1 85 ? -6.736 5.783 -2.960 1.00 91.44 85 GLU A CA 1
ATOM 661 C C . GLU A 1 85 ? -6.141 5.147 -4.232 1.00 91.44 85 GLU A C 1
ATOM 663 O O . GLU A 1 85 ? -6.633 4.143 -4.755 1.00 91.44 85 GLU A O 1
ATOM 668 N N . SER A 1 86 ? -5.021 5.701 -4.700 1.00 88.31 86 SER A N 1
ATOM 669 C CA . SER A 1 86 ? -4.342 5.246 -5.923 1.00 88.31 86 SER A CA 1
ATOM 670 C C . SER A 1 86 ? -3.016 4.512 -5.692 1.00 88.31 86 SER A C 1
ATOM 672 O O . SER A 1 86 ? -2.453 3.988 -6.654 1.00 88.31 86 SER A O 1
ATOM 674 N N . ILE A 1 87 ? -2.510 4.457 -4.453 1.00 90.00 87 ILE A N 1
ATOM 675 C CA . ILE A 1 87 ? -1.192 3.879 -4.145 1.00 90.00 87 ILE A CA 1
ATOM 676 C C . ILE A 1 87 ? -1.316 2.395 -3.789 1.00 90.00 87 ILE A C 1
ATOM 678 O O . ILE A 1 87 ? -0.699 1.553 -4.440 1.00 90.00 87 ILE A O 1
ATOM 682 N N . SER A 1 88 ? -2.144 2.062 -2.799 1.00 92.44 88 SER A N 1
ATOM 683 C CA . SER A 1 88 ? -2.493 0.690 -2.414 1.00 92.44 88 SER A CA 1
ATOM 684 C C . SER A 1 88 ? -3.967 0.427 -2.685 1.00 92.44 88 SER A C 1
ATOM 686 O O . SER A 1 88 ? -4.822 0.608 -1.826 1.00 92.44 88 SER A O 1
ATOM 688 N N . LEU A 1 89 ? -4.271 -0.003 -3.910 1.00 93.50 89 LEU A N 1
ATOM 689 C CA . LEU A 1 89 ? -5.648 -0.171 -4.373 1.00 93.50 89 LEU A CA 1
ATOM 690 C C . LEU A 1 89 ? -6.478 -1.031 -3.409 1.00 93.50 89 LEU A C 1
ATOM 692 O O . LEU A 1 89 ? -6.044 -2.110 -3.007 1.00 93.50 89 LEU A O 1
ATOM 696 N N . TYR A 1 90 ? -7.721 -0.623 -3.142 1.00 96.19 90 TYR A N 1
ATOM 697 C CA . TYR A 1 90 ? -8.634 -1.336 -2.238 1.00 96.19 90 TYR A CA 1
ATOM 698 C C . TYR A 1 90 ? -8.791 -2.836 -2.566 1.00 96.19 90 TYR A C 1
ATOM 700 O O . TYR A 1 90 ? -8.921 -3.687 -1.681 1.00 96.19 90 TYR A O 1
ATOM 708 N N . ALA A 1 91 ? -8.723 -3.192 -3.853 1.00 97.25 91 ALA A N 1
ATOM 709 C CA . ALA A 1 91 ? -8.738 -4.583 -4.298 1.00 97.25 91 ALA A CA 1
ATOM 710 C C . ALA A 1 91 ? -7.596 -5.411 -3.675 1.00 97.25 91 ALA A C 1
ATOM 712 O O . ALA A 1 91 ? -7.813 -6.560 -3.287 1.00 97.25 91 ALA A O 1
ATOM 713 N N . TRP A 1 92 ? -6.403 -4.836 -3.508 1.00 96.44 92 TRP A N 1
ATOM 714 C CA . TRP A 1 92 ? -5.268 -5.509 -2.873 1.00 96.44 92 TRP A CA 1
ATOM 715 C C . TRP A 1 92 ? -5.525 -5.801 -1.395 1.00 96.44 92 TRP A C 1
ATOM 717 O O . TRP A 1 92 ? -5.166 -6.879 -0.932 1.00 96.44 92 TRP A O 1
ATOM 727 N N . THR A 1 93 ? -6.243 -4.935 -0.673 1.00 97.00 93 THR A N 1
ATOM 728 C CA . THR A 1 93 ? -6.684 -5.217 0.705 1.00 97.00 93 THR A CA 1
ATOM 729 C C . THR A 1 93 ? -7.565 -6.468 0.760 1.00 97.00 93 THR A C 1
ATOM 731 O O . THR A 1 93 ? -7.371 -7.338 1.611 1.00 97.00 93 THR A O 1
ATOM 734 N N . THR A 1 94 ? -8.505 -6.615 -0.180 1.00 95.75 94 THR A N 1
ATOM 735 C CA . THR A 1 94 ? -9.364 -7.811 -0.240 1.00 95.75 94 THR A CA 1
ATOM 736 C C . THR A 1 94 ? -8.605 -9.077 -0.645 1.00 95.75 94 THR A C 1
ATOM 738 O O . THR A 1 94 ? -8.855 -10.143 -0.079 1.00 95.75 94 THR A O 1
ATOM 741 N N . GLN A 1 95 ? -7.638 -8.966 -1.560 1.00 95.56 95 GLN A N 1
ATOM 742 C CA . GLN A 1 95 ? -6.747 -10.069 -1.936 1.00 95.56 95 GLN A CA 1
ATOM 743 C C . GLN A 1 95 ? -5.873 -10.502 -0.753 1.00 95.56 95 GLN A C 1
ATOM 745 O O . GLN A 1 95 ? -5.788 -11.694 -0.459 1.00 95.56 95 GLN A O 1
ATOM 750 N N . MET A 1 96 ? -5.308 -9.543 -0.016 1.00 95.31 96 MET A N 1
ATOM 751 C CA . MET A 1 96 ? -4.521 -9.810 1.184 1.00 95.31 96 MET A CA 1
ATOM 752 C C . MET A 1 96 ? -5.375 -10.496 2.253 1.00 95.31 96 MET A C 1
ATOM 754 O O . MET A 1 96 ? -4.972 -11.530 2.773 1.00 95.31 96 MET A O 1
ATOM 758 N N . ARG A 1 97 ? -6.607 -10.029 2.503 1.00 95.00 97 ARG A N 1
ATOM 759 C CA . ARG A 1 97 ? -7.547 -10.720 3.405 1.00 95.00 97 ARG A CA 1
ATOM 760 C C . ARG A 1 97 ? -7.782 -12.171 2.981 1.00 95.00 97 ARG A C 1
ATOM 762 O O . ARG A 1 97 ? -7.842 -13.060 3.825 1.00 95.00 97 ARG A O 1
ATOM 769 N N . SER A 1 98 ? -7.920 -12.431 1.682 1.00 93.69 98 SER A N 1
ATOM 770 C CA . SER A 1 98 ? -8.059 -13.801 1.176 1.00 93.69 98 SER A CA 1
ATOM 771 C C . SER A 1 98 ? -6.815 -14.649 1.470 1.00 93.69 98 SER A C 1
ATOM 773 O O . SER A 1 98 ? -6.944 -15.808 1.872 1.00 93.69 98 SER A O 1
ATOM 775 N N . ALA A 1 99 ? -5.618 -14.074 1.333 1.00 93.12 99 ALA A N 1
ATOM 776 C CA . ALA A 1 99 ? -4.354 -14.755 1.599 1.00 93.12 99 ALA A CA 1
ATOM 777 C C . ALA A 1 99 ? -4.120 -15.009 3.101 1.00 93.12 99 ALA A C 1
ATOM 779 O O . ALA A 1 99 ? -3.914 -16.154 3.503 1.00 93.12 99 ALA A O 1
ATOM 780 N N . VAL A 1 100 ? -4.204 -13.974 3.945 1.00 94.81 100 VAL A N 1
ATOM 781 C CA . VAL A 1 100 ? -3.766 -14.024 5.356 1.00 94.81 100 VAL A CA 1
ATOM 782 C C . VAL A 1 100 ? -4.898 -14.003 6.386 1.00 94.81 100 VAL A C 1
ATOM 784 O O . VAL A 1 100 ? -4.655 -14.252 7.563 1.00 94.81 100 VAL A O 1
ATOM 787 N N . GLY A 1 101 ? -6.146 -13.798 5.965 1.00 93.88 101 GLY A N 1
ATOM 788 C CA . GLY A 1 101 ? -7.296 -13.679 6.862 1.00 93.88 101 GLY A CA 1
ATOM 789 C C . GLY A 1 101 ? -7.466 -12.269 7.435 1.00 93.88 101 GLY A C 1
ATOM 790 O O . GLY A 1 101 ? -7.074 -11.278 6.821 1.00 93.88 101 GLY A O 1
ATOM 791 N N . GLY A 1 102 ? -8.097 -12.184 8.608 1.00 93.31 102 GLY A N 1
ATOM 792 C CA . GLY A 1 102 ? -8.364 -10.924 9.304 1.00 93.31 102 GLY A CA 1
ATOM 793 C C . GLY A 1 102 ? -9.654 -10.206 8.889 1.00 93.31 102 GLY A C 1
ATOM 794 O O . GLY A 1 102 ? -10.467 -10.690 8.087 1.00 93.31 102 GLY A O 1
ATOM 795 N N . THR A 1 103 ? -9.831 -9.024 9.475 1.00 95.12 103 THR A N 1
ATOM 796 C CA . THR A 1 103 ? -10.974 -8.130 9.261 1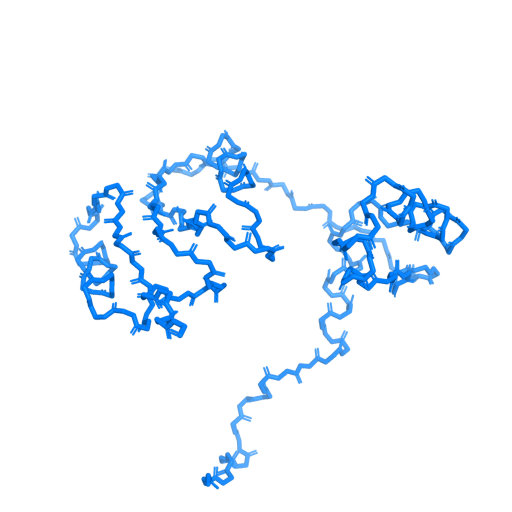.00 95.12 103 THR A CA 1
ATOM 797 C C . THR A 1 103 ? -10.552 -6.954 8.396 1.00 95.12 103 THR A C 1
ATOM 799 O O . THR A 1 103 ? -9.520 -6.336 8.641 1.00 95.12 103 THR A O 1
ATOM 802 N N . VAL A 1 104 ? -11.352 -6.628 7.382 1.00 96.44 104 VAL A N 1
ATOM 803 C CA . VAL A 1 104 ? -11.126 -5.425 6.573 1.00 96.44 104 VAL A CA 1
ATOM 804 C C . VAL A 1 104 ? -11.789 -4.239 7.254 1.00 96.44 104 VAL A C 1
ATOM 806 O O . VAL A 1 104 ? -12.977 -4.297 7.572 1.00 96.44 104 VAL A O 1
ATOM 809 N N . PHE A 1 105 ? -11.003 -3.186 7.455 1.00 97.50 105 PHE A N 1
ATOM 810 C CA . PHE A 1 105 ? -11.445 -1.879 7.917 1.00 97.50 105 PHE A CA 1
ATOM 811 C C . PHE A 1 105 ? -11.398 -0.911 6.734 1.00 97.50 105 PHE A C 1
ATOM 813 O O . PHE A 1 105 ? -10.324 -0.592 6.224 1.00 97.50 105 PHE A O 1
ATOM 820 N N . THR A 1 106 ? -12.564 -0.499 6.249 1.00 97.75 106 THR A N 1
ATOM 821 C CA . THR A 1 106 ? -12.679 0.378 5.083 1.00 97.75 106 THR A CA 1
ATOM 822 C C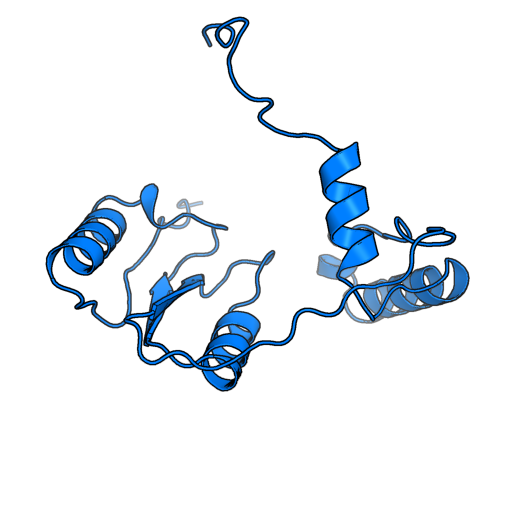 . THR A 1 106 ? -12.648 1.839 5.510 1.00 97.75 106 THR A C 1
ATOM 824 O O . THR A 1 106 ? -13.498 2.274 6.283 1.00 97.75 106 THR A O 1
ATOM 827 N N . VAL A 1 107 ? -11.714 2.610 4.961 1.00 97.38 107 VAL A N 1
ATOM 828 C CA . VAL A 1 107 ? -11.686 4.071 5.091 1.00 97.38 107 VAL A CA 1
ATOM 829 C C . VAL A 1 107 ? -12.265 4.671 3.814 1.00 97.38 107 VAL A C 1
ATOM 831 O O . VAL A 1 107 ? -11.788 4.375 2.718 1.00 97.38 107 VAL A O 1
ATOM 834 N N . ASN A 1 108 ? -13.333 5.456 3.929 1.00 96.62 108 ASN A N 1
ATOM 835 C CA . ASN A 1 108 ? -14.087 5.968 2.783 1.00 96.62 108 ASN A CA 1
ATOM 836 C C . ASN A 1 108 ? -13.518 7.282 2.206 1.00 96.62 108 ASN A C 1
ATOM 838 O O . ASN A 1 108 ? -14.265 8.217 1.938 1.00 96.62 108 ASN A O 1
ATOM 842 N N . ASP A 1 109 ? -12.211 7.325 1.952 1.00 95.50 109 ASP A N 1
ATOM 843 C CA . ASP A 1 109 ? -11.519 8.482 1.372 1.00 95.50 109 ASP A CA 1
ATOM 844 C C . ASP A 1 109 ? -10.581 8.096 0.211 1.00 95.50 109 ASP A C 1
ATOM 846 O O . ASP A 1 109 ? -10.506 6.932 -0.207 1.00 95.50 109 ASP A O 1
ATOM 850 N N . ASP A 1 110 ? -9.897 9.100 -0.339 1.00 93.56 110 ASP A N 1
ATOM 851 C CA . ASP A 1 110 ? -8.930 9.002 -1.437 1.00 93.56 110 ASP A CA 1
ATOM 852 C C . ASP A 1 110 ? -7.466 9.196 -0.987 1.00 93.56 110 ASP A C 1
ATOM 854 O O . ASP A 1 110 ? -6.546 9.240 -1.811 1.00 93.56 110 ASP A O 1
ATOM 858 N N . MET A 1 111 ? -7.222 9.269 0.326 1.00 93.12 111 MET A N 1
ATOM 859 C CA . MET A 1 111 ? -5.911 9.567 0.898 1.00 93.12 111 MET A CA 1
ATOM 860 C C . MET A 1 111 ? -5.151 8.309 1.325 1.00 93.12 111 MET A C 1
ATOM 862 O O . MET A 1 111 ? -5.613 7.523 2.144 1.00 93.12 111 MET A O 1
ATOM 866 N N . HIS A 1 112 ? -3.905 8.172 0.869 1.00 94.19 112 HIS A N 1
ATOM 867 C CA . HIS A 1 112 ? -3.038 7.069 1.287 1.00 94.19 112 HIS A CA 1
ATOM 868 C C . HIS A 1 112 ? -2.642 7.180 2.773 1.00 94.19 112 HIS A C 1
ATOM 870 O O . HIS A 1 112 ? -1.981 8.142 3.183 1.00 94.19 112 HIS A O 1
ATOM 876 N N . GLY A 1 113 ? -3.016 6.178 3.576 1.00 91.38 113 GLY A N 1
ATOM 877 C CA . GLY A 1 113 ? -2.580 6.040 4.970 1.00 91.38 113 GLY A CA 1
ATOM 878 C C . GLY A 1 113 ? -3.129 7.117 5.913 1.00 91.38 113 GLY A C 1
ATOM 879 O O . GLY A 1 113 ? -2.422 7.592 6.805 1.00 91.38 113 GLY A O 1
ATOM 880 N N . SER A 1 114 ? -4.374 7.546 5.712 1.00 94.12 114 SER A N 1
ATOM 881 C CA . SER A 1 114 ? -4.987 8.666 6.440 1.00 94.12 114 SER A CA 1
ATOM 882 C C . SER A 1 114 ? -5.669 8.298 7.766 1.00 94.12 114 SER A C 1
ATOM 884 O O . SER A 1 114 ? -6.117 9.203 8.460 1.00 94.12 114 SER A O 1
ATOM 886 N N . VAL A 1 115 ? -5.727 7.018 8.163 1.00 93.94 115 VAL A N 1
ATOM 887 C CA . VAL A 1 115 ? -6.481 6.549 9.355 1.00 93.94 115 VAL A CA 1
ATOM 888 C C . VAL A 1 115 ? -6.208 7.383 10.611 1.00 93.94 115 VAL A C 1
ATOM 890 O O . VAL A 1 115 ? -7.124 7.683 11.368 1.00 93.94 115 VAL A O 1
ATOM 893 N N . LEU A 1 116 ? -4.947 7.765 10.837 1.00 93.12 116 LEU A N 1
ATOM 894 C CA . LEU A 1 116 ? -4.527 8.540 12.012 1.00 93.12 116 LEU A CA 1
ATOM 895 C C . LEU A 1 116 ? -4.741 10.056 11.874 1.00 93.12 116 LEU A C 1
ATOM 897 O O . LEU A 1 116 ? -4.492 10.792 12.824 1.00 93.12 116 LEU A O 1
ATOM 901 N N . ARG A 1 117 ? -5.147 10.532 10.695 1.00 93.69 117 ARG A N 1
ATOM 902 C CA . ARG A 1 117 ? -5.391 11.952 10.407 1.00 93.69 117 ARG A CA 1
ATOM 903 C C . ARG A 1 117 ? -6.815 12.371 10.749 1.00 93.69 117 ARG A C 1
ATOM 905 O O . ARG A 1 117 ? -7.023 13.531 11.077 1.00 93.69 117 ARG A O 1
ATOM 912 N N . GLU A 1 118 ? -7.758 11.436 10.686 1.00 94.56 118 GLU A N 1
ATOM 913 C CA . GLU A 1 118 ? -9.158 11.660 11.034 1.00 94.56 118 GLU A CA 1
ATOM 914 C C . GLU A 1 118 ? -9.426 11.158 12.469 1.00 94.56 118 GLU A C 1
ATOM 916 O O . GLU A 1 118 ? -9.327 9.950 12.717 1.00 94.56 118 GLU A O 1
ATOM 921 N N . PRO A 1 119 ? -9.751 12.040 13.438 1.00 94.94 119 PRO A N 1
ATOM 922 C CA . PRO A 1 119 ? -9.909 11.662 14.844 1.00 94.94 119 PRO A CA 1
ATOM 923 C C . PRO A 1 119 ? -10.902 10.520 15.083 1.00 94.94 119 PRO A C 1
ATOM 925 O O . PRO A 1 119 ? -10.648 9.645 15.916 1.00 94.94 119 PRO A O 1
ATOM 928 N N . SER A 1 120 ? -12.011 10.490 14.339 1.00 93.94 120 SER A N 1
ATOM 929 C CA . SER A 1 120 ? -13.021 9.432 14.469 1.00 93.94 120 SER A CA 1
ATOM 930 C C . SER A 1 120 ? -12.503 8.059 14.010 1.00 93.94 120 SER A C 1
ATOM 932 O O . SER A 1 120 ? -12.782 7.040 14.649 1.00 93.94 120 SER A O 1
ATOM 934 N N . CYS A 1 121 ? -11.685 8.021 12.955 1.00 96.50 121 CYS A N 1
ATOM 935 C CA . CYS A 1 121 ? -10.988 6.818 12.499 1.00 96.50 121 CYS A CA 1
ATOM 936 C C . CYS A 1 121 ? -9.906 6.383 13.498 1.00 96.50 121 CYS A C 1
ATOM 938 O O . CYS A 1 121 ? -9.825 5.204 13.855 1.00 96.50 121 CYS A O 1
ATOM 940 N N . ALA A 1 122 ? -9.107 7.330 14.000 1.00 96.06 122 ALA A N 1
ATOM 941 C CA . ALA A 1 122 ? -8.046 7.058 14.965 1.00 96.06 122 ALA A CA 1
ATOM 942 C C . ALA A 1 122 ? -8.596 6.437 16.261 1.00 96.06 122 ALA A C 1
ATOM 944 O O . ALA A 1 122 ? -8.036 5.463 16.766 1.00 96.06 122 ALA A O 1
ATOM 945 N N . ALA A 1 123 ? -9.734 6.930 16.763 1.00 95.88 123 ALA A N 1
ATOM 946 C CA . ALA A 1 123 ? -10.394 6.381 17.948 1.00 95.88 123 ALA A CA 1
ATOM 947 C C . ALA A 1 123 ? -10.790 4.900 17.782 1.00 95.88 123 ALA A C 1
ATOM 949 O O . ALA A 1 123 ? -10.631 4.105 18.711 1.00 95.88 123 ALA A O 1
ATOM 950 N N . LYS A 1 124 ? -11.246 4.496 16.588 1.00 96.75 124 LYS A N 1
ATOM 951 C CA . LYS A 1 124 ? -11.572 3.091 16.280 1.00 96.75 124 LYS A CA 1
ATOM 952 C C . LYS A 1 124 ? -10.329 2.206 16.268 1.00 96.75 124 LYS A C 1
ATOM 954 O O . LYS A 1 124 ? -10.373 1.094 16.789 1.00 96.75 124 LYS A O 1
ATOM 959 N N . LEU A 1 125 ? -9.212 2.706 15.738 1.00 95.00 125 LEU A N 1
ATOM 960 C CA . LEU A 1 125 ? -7.942 1.981 15.759 1.00 95.00 125 LEU A CA 1
ATOM 961 C C . LEU A 1 125 ? -7.413 1.805 17.192 1.00 95.00 125 LEU A C 1
ATOM 963 O O . LEU A 1 125 ? -6.961 0.721 17.553 1.00 95.00 125 LEU A O 1
ATOM 967 N N . VAL A 1 126 ? -7.521 2.838 18.034 1.00 95.56 126 VAL A N 1
ATOM 968 C CA . VAL A 1 126 ? -7.180 2.735 19.463 1.00 95.56 126 VAL A CA 1
ATOM 969 C C . VAL A 1 126 ? -8.065 1.696 20.156 1.00 95.56 126 VAL A C 1
ATOM 971 O O . VAL A 1 126 ? -7.548 0.843 20.872 1.00 95.56 126 VAL A O 1
ATOM 974 N N . SER A 1 127 ? -9.378 1.714 19.900 1.00 95.50 127 SER A N 1
ATOM 975 C CA . SER A 1 127 ? -10.317 0.712 20.427 1.00 95.50 127 SER A CA 1
ATOM 976 C C . SER A 1 127 ? -9.948 -0.714 20.005 1.00 95.50 127 SER A C 1
ATOM 978 O O . SER A 1 127 ? -9.994 -1.641 20.814 1.00 95.50 127 SER A O 1
ATOM 980 N N . TYR A 1 128 ? -9.505 -0.902 18.761 1.00 96.50 128 TYR A N 1
ATOM 981 C CA . TYR A 1 128 ? -9.010 -2.193 18.295 1.00 96.50 128 TYR A CA 1
ATOM 982 C C . TYR A 1 128 ? -7.800 -2.675 19.094 1.00 96.50 128 TYR A C 1
ATOM 984 O O . TYR A 1 128 ? -7.790 -3.820 19.540 1.00 96.50 128 TYR A O 1
ATOM 992 N N . PHE A 1 129 ? -6.809 -1.817 19.334 1.00 95.81 129 PHE A N 1
ATOM 993 C CA . PHE A 1 129 ? -5.631 -2.213 20.106 1.00 95.81 129 PHE A CA 1
ATOM 994 C C . PHE A 1 129 ? -5.940 -2.513 21.577 1.00 95.81 129 PHE A C 1
ATOM 996 O O . PHE A 1 129 ? -5.274 -3.357 22.170 1.00 95.81 129 PHE A O 1
ATOM 1003 N N . THR A 1 130 ? -6.949 -1.870 22.168 1.00 96.56 130 THR A N 1
ATOM 1004 C CA . THR A 1 130 ? -7.315 -2.093 23.576 1.00 96.56 130 THR A CA 1
ATOM 1005 C C . THR A 1 130 ? -8.294 -3.247 23.779 1.00 96.56 130 THR A C 1
ATOM 1007 O O . THR A 1 130 ? -8.277 -3.878 24.833 1.00 96.56 130 THR A O 1
ATOM 1010 N N . THR A 1 131 ? -9.143 -3.551 22.792 1.00 95.38 131 THR A N 1
ATOM 1011 C CA . THR A 1 131 ? -10.231 -4.539 22.935 1.00 95.38 131 THR A CA 1
ATOM 1012 C C . THR A 1 131 ? -10.114 -5.746 22.005 1.00 95.38 131 THR A C 1
ATOM 1014 O O . THR A 1 131 ? -10.839 -6.728 22.171 1.00 95.38 131 THR A O 1
ATOM 1017 N N . GLY A 1 132 ? -9.250 -5.674 20.992 1.00 93.69 132 GLY A N 1
ATOM 1018 C CA . GLY A 1 132 ? -9.167 -6.647 19.904 1.00 93.69 132 GLY A CA 1
ATOM 1019 C C . GLY A 1 132 ? -10.343 -6.598 18.924 1.00 93.69 132 GLY A C 1
ATOM 1020 O O . GLY A 1 132 ? -10.440 -7.474 18.064 1.00 93.69 132 GLY A O 1
ATOM 1021 N N . ARG A 1 133 ? -11.249 -5.616 19.039 1.00 92.31 133 ARG A N 1
ATOM 1022 C CA . ARG A 1 133 ? -12.465 -5.502 18.220 1.00 92.31 133 ARG A CA 1
ATOM 1023 C C . ARG A 1 133 ? -12.455 -4.221 17.402 1.00 92.31 133 ARG A C 1
ATOM 1025 O O . ARG A 1 133 ? -12.115 -3.157 17.901 1.00 92.31 133 ARG A O 1
ATOM 1032 N N . ILE A 1 134 ? -12.891 -4.327 16.154 1.00 94.44 134 ILE A N 1
ATOM 1033 C CA . ILE A 1 134 ? -13.090 -3.182 15.272 1.00 94.44 134 ILE A CA 1
ATOM 1034 C C . ILE A 1 134 ? -14.378 -3.370 14.476 1.00 94.44 134 ILE A C 1
ATOM 1036 O O . ILE A 1 134 ? -14.801 -4.501 14.219 1.00 94.44 134 ILE A O 1
ATOM 1040 N N . ASP A 1 135 ? -15.009 -2.263 14.105 1.00 90.62 135 ASP A N 1
ATOM 1041 C CA . ASP A 1 135 ? -16.098 -2.274 13.136 1.00 90.62 135 ASP A CA 1
ATOM 1042 C C . ASP A 1 135 ? -15.563 -2.302 11.694 1.00 90.62 135 ASP A C 1
ATOM 1044 O O . ASP A 1 135 ? -14.375 -2.499 11.443 1.00 90.62 135 ASP A O 1
ATOM 1048 N N . ARG A 1 136 ? -16.463 -2.178 10.716 1.00 91.00 136 ARG A N 1
ATOM 1049 C CA . ARG A 1 136 ? -16.114 -2.344 9.301 1.00 91.00 136 ARG A CA 1
ATOM 1050 C C . ARG A 1 136 ? -15.469 -1.109 8.670 1.00 91.00 136 ARG A C 1
ATOM 1052 O O . ARG A 1 136 ? -15.058 -1.217 7.518 1.00 91.00 136 ARG A O 1
ATOM 1059 N N . GLY A 1 137 ? -15.381 0.037 9.353 1.00 95.94 137 GLY A N 1
ATOM 1060 C CA . GLY A 1 137 ? -14.825 1.228 8.714 1.00 95.94 137 GLY A CA 1
ATOM 1061 C C . GLY A 1 137 ? -15.113 2.579 9.363 1.00 95.94 137 GLY A C 1
ATOM 1062 O O . GLY A 1 137 ? -15.732 2.694 10.425 1.00 95.94 137 GLY A O 1
ATOM 1063 N N . CYS A 1 138 ? -14.662 3.621 8.671 1.00 96.94 138 CYS A N 1
ATOM 1064 C CA . CYS A 1 138 ? -14.894 5.026 8.990 1.00 96.94 138 CYS A CA 1
ATOM 1065 C C . CYS A 1 138 ? -14.942 5.881 7.712 1.00 96.94 138 CYS A C 1
ATOM 1067 O O . CYS A 1 138 ? -14.563 5.416 6.633 1.00 96.94 138 CYS A O 1
ATOM 1069 N N . ASP A 1 139 ? -15.377 7.133 7.846 1.00 96.00 139 ASP A N 1
ATOM 1070 C CA . ASP A 1 139 ? -15.548 8.030 6.699 1.00 96.00 139 ASP A CA 1
ATOM 1071 C C . ASP A 1 139 ? -14.218 8.521 6.109 1.00 96.00 139 ASP A C 1
ATOM 1073 O O . ASP A 1 139 ? -14.144 8.757 4.910 1.00 96.00 139 ASP A O 1
ATOM 1077 N N . GLY A 1 140 ? -13.144 8.570 6.903 1.00 95.38 140 GLY A N 1
ATOM 1078 C CA . GLY A 1 140 ? -11.834 9.030 6.439 1.00 95.38 140 GLY A CA 1
ATOM 1079 C C . GLY A 1 140 ? -11.731 10.549 6.343 1.00 95.38 140 GLY A C 1
ATOM 1080 O O . GLY A 1 140 ? -12.551 11.278 6.897 1.00 95.38 140 GLY A O 1
ATOM 1081 N N . VAL A 1 141 ? -10.680 11.027 5.676 1.00 94.50 141 VAL A N 1
ATOM 1082 C CA . VAL A 1 141 ? -10.466 12.468 5.497 1.00 94.50 141 VAL A CA 1
ATOM 1083 C C . VAL A 1 141 ? -11.462 13.011 4.464 1.00 94.50 141 VAL A C 1
ATOM 1085 O O . VAL A 1 141 ? -11.565 12.440 3.377 1.00 94.50 141 VAL A O 1
ATOM 1088 N N . PRO A 1 142 ? -12.175 14.117 4.754 1.00 88.31 142 PRO A N 1
ATOM 1089 C CA . PRO A 1 142 ? -13.088 14.726 3.794 1.00 88.31 142 PRO A CA 1
ATOM 1090 C C . PRO A 1 142 ? -12.367 15.181 2.525 1.00 88.31 142 PRO A C 1
ATOM 1092 O O . PRO A 1 142 ? -11.284 15.771 2.589 1.00 88.31 142 PRO A O 1
ATOM 1095 N N . VAL A 1 143 ? -13.006 14.974 1.373 1.00 80.75 143 VAL A N 1
ATOM 1096 C CA . VAL A 1 143 ? -12.568 15.593 0.119 1.00 80.75 143 VAL A CA 1
ATOM 1097 C C . VAL A 1 143 ? -12.792 17.107 0.240 1.00 80.75 143 VAL A C 1
ATOM 1099 O O . VAL A 1 143 ? -13.895 17.507 0.621 1.00 80.75 143 VAL A O 1
ATOM 1102 N N . PRO A 1 144 ? -11.789 17.959 -0.049 1.00 76.75 144 PRO A N 1
ATOM 1103 C CA . PRO A 1 144 ? -11.967 19.407 -0.010 1.00 76.75 144 PRO A CA 1
ATOM 1104 C C . PRO A 1 144 ? -13.123 19.856 -0.911 1.00 76.75 144 PRO A C 1
ATOM 1106 O O . PRO A 1 144 ? -13.213 19.420 -2.061 1.00 76.75 144 PRO A O 1
ATOM 1109 N N . GLU A 1 145 ? -13.986 20.738 -0.403 1.00 72.94 145 GLU A N 1
ATOM 1110 C CA . GLU A 1 145 ? -14.981 21.420 -1.233 1.00 72.94 145 GLU A CA 1
ATOM 1111 C C . GLU A 1 145 ? -14.255 22.332 -2.238 1.00 72.94 145 GLU A C 1
ATOM 1113 O O . GLU A 1 145 ? -13.295 23.021 -1.883 1.00 72.94 145 GLU A O 1
ATOM 1118 N N . SER A 1 146 ? -14.670 22.261 -3.505 1.00 58.03 146 SER A N 1
ATOM 1119 C CA . SER A 1 146 ? -14.095 23.002 -4.637 1.00 58.03 146 SER A CA 1
ATOM 1120 C C . SER A 1 146 ? -14.518 24.462 -4.675 1.00 58.03 146 SER A C 1
ATOM 1122 O O . SER A 1 146 ? -15.735 24.691 -4.486 1.00 58.03 146 SER A O 1
#